Protein AF-A0A181ZAN5-F1 (afdb_monomer)

Nearest PDB structures (foldseek):
  5l84-assembly1_A  TM=3.085E-01  e=1.319E+00  Mycobacterium tuberculosis H37Rv
  5i0k-assembly1_A-2  TM=2.734E-01  e=1.010E+00  Mycobacterium tuberculosis
  3wje-assembly1_A  TM=2.912E-01  e=2.370E+00  Arabidopsis thaliana
  3wjg-assembly1_A-2  TM=3.005E-01  e=4.739E+00  Arabidopsis thaliana
  4ooc-assembly1_A  TM=2.877E-01  e=5.273E+00  Mycobacterium tuberculosis H37Rv

Foldseek 3Di:
DDDDDDQDFDFDDDDDDDGDGWRKDFWDLVVQVVLLVLQQDDDPWAFPDKDWQTFPGTATPDPPDGTFHTKIKIKTWAALADFQVNVVVRCVSGPFNKAKDDGSDDDPPDLDWDKIKIWGDDPWKIWIWIWTRDRPPDGTIMIMIMIGTDPDDD

pLDDT: mean 71.64, std 18.46, range [31.2, 92.94]

Mean predicted aligned error: 12.35 Å

Structure (mmCIF, N/CA/C/O backbone):
data_AF-A0A181ZAN5-F1
#
_entry.id   AF-A0A181ZAN5-F1
#
loop_
_atom_site.group_PDB
_atom_site.id
_atom_site.type_symbol
_atom_site.label_atom_id
_atom_site.label_alt_id
_atom_site.label_comp_id
_atom_site.label_asym_id
_atom_site.label_entity_id
_atom_site.label_seq_id
_atom_site.pdbx_PDB_ins_code
_atom_site.Cartn_x
_atom_site.Cartn_y
_atom_site.Cartn_z
_atom_site.occupancy
_atom_site.B_iso_or_equiv
_atom_site.auth_seq_id
_atom_site.auth_comp_id
_atom_site.auth_asym_id
_atom_site.auth_atom_id
_atom_site.pdbx_PDB_model_num
ATOM 1 N N . MET A 1 1 ? -4.841 1.034 -30.257 1.00 33.94 1 MET A N 1
ATOM 2 C CA . MET A 1 1 ? -3.451 1.294 -30.691 1.00 33.94 1 MET A CA 1
ATOM 3 C C . MET A 1 1 ? -2.552 0.317 -29.955 1.00 33.94 1 MET A C 1
ATOM 5 O O . MET A 1 1 ? -2.507 0.348 -28.735 1.00 33.94 1 MET A O 1
ATOM 9 N N . GLN A 1 2 ? -1.959 -0.634 -30.678 1.00 36.75 2 GLN A N 1
ATOM 10 C CA . GLN A 1 2 ? -1.103 -1.673 -30.105 1.00 36.75 2 GLN A CA 1
ATOM 11 C C . GLN A 1 2 ? 0.281 -1.077 -29.847 1.00 36.75 2 GLN A C 1
ATOM 13 O O . GLN A 1 2 ? 1.046 -0.853 -30.783 1.00 36.75 2 GLN A O 1
ATOM 18 N N . ALA A 1 3 ? 0.590 -0.780 -28.591 1.00 31.20 3 ALA A N 1
ATOM 19 C CA . ALA A 1 3 ? 1.937 -0.392 -28.216 1.00 31.20 3 ALA A CA 1
ATOM 20 C C . ALA A 1 3 ? 2.830 -1.643 -28.244 1.00 31.20 3 ALA A C 1
ATOM 22 O O . ALA A 1 3 ? 2.631 -2.594 -27.490 1.00 31.20 3 ALA A O 1
ATOM 23 N N . ARG A 1 4 ? 3.764 -1.668 -29.199 1.00 37.81 4 ARG A N 1
ATOM 24 C CA . ARG A 1 4 ? 4.848 -2.652 -29.293 1.00 37.81 4 ARG A CA 1
ATOM 25 C C . ARG A 1 4 ? 5.950 -2.170 -28.350 1.00 37.81 4 ARG A C 1
ATOM 27 O O . ARG A 1 4 ? 6.492 -1.090 -28.559 1.00 37.81 4 ARG A O 1
ATOM 34 N N . TRP A 1 5 ? 6.240 -2.933 -27.302 1.00 46.31 5 TRP A N 1
ATOM 35 C CA . TRP A 1 5 ? 7.195 -2.560 -26.254 1.00 46.31 5 TRP A CA 1
ATOM 36 C C . TRP A 1 5 ? 8.538 -3.260 -26.486 1.00 46.31 5 TRP A C 1
ATOM 38 O O . TRP A 1 5 ? 8.561 -4.461 -26.752 1.00 46.31 5 TRP A O 1
ATOM 48 N N . VAL A 1 6 ? 9.647 -2.526 -26.381 1.00 35.62 6 VAL A N 1
ATOM 49 C CA . VAL A 1 6 ? 11.015 -3.055 -26.503 1.00 35.62 6 VAL A CA 1
ATOM 50 C C . VAL A 1 6 ? 11.699 -2.907 -25.146 1.00 35.62 6 VAL A C 1
ATOM 52 O O . VAL A 1 6 ? 11.902 -1.791 -24.677 1.00 35.62 6 VAL A O 1
ATOM 55 N N . VAL A 1 7 ? 12.046 -4.026 -24.507 1.00 40.16 7 VAL A N 1
ATOM 56 C CA . VAL A 1 7 ? 12.932 -4.041 -23.335 1.00 40.16 7 VAL A CA 1
ATOM 57 C C . VAL A 1 7 ? 14.363 -3.994 -23.862 1.00 40.16 7 VAL A C 1
ATOM 59 O O . VAL A 1 7 ? 14.838 -4.973 -24.434 1.00 40.16 7 VAL A O 1
ATOM 62 N N . VAL A 1 8 ? 15.047 -2.859 -23.717 1.00 39.34 8 VAL A N 1
ATOM 63 C CA . VAL A 1 8 ? 16.472 -2.751 -24.058 1.00 39.34 8 VAL A CA 1
ATOM 64 C C . VAL A 1 8 ? 17.284 -2.979 -22.786 1.00 39.34 8 VAL A C 1
ATOM 66 O O . VAL A 1 8 ? 17.383 -2.099 -21.937 1.00 39.34 8 VAL A O 1
ATOM 69 N N . VAL A 1 9 ? 17.854 -4.176 -22.647 1.00 42.59 9 VAL A N 1
ATOM 70 C CA . VAL A 1 9 ? 18.843 -4.487 -21.605 1.00 42.59 9 VAL A CA 1
ATOM 71 C C . VAL A 1 9 ? 20.212 -4.049 -22.124 1.00 42.59 9 VAL A C 1
ATOM 73 O O . VAL A 1 9 ? 20.788 -4.712 -22.984 1.00 42.59 9 VAL A O 1
ATOM 76 N N . ALA A 1 10 ? 20.731 -2.920 -21.640 1.00 42.94 10 ALA A N 1
ATOM 77 C CA . ALA A 1 10 ? 22.084 -2.473 -21.963 1.00 42.94 10 ALA A CA 1
ATOM 78 C C . ALA A 1 10 ? 23.066 -2.980 -20.893 1.00 42.94 10 ALA A C 1
ATOM 80 O O . ALA A 1 10 ? 23.093 -2.482 -19.770 1.00 42.94 10 ALA A O 1
ATOM 81 N N . VAL A 1 11 ? 23.871 -3.988 -21.240 1.00 43.91 11 VAL A N 1
ATOM 82 C CA . VAL A 1 11 ? 24.980 -4.470 -20.402 1.00 43.91 11 VAL A CA 1
ATOM 83 C C . VAL A 1 11 ? 26.185 -3.560 -20.639 1.00 43.91 11 VAL A C 1
ATOM 85 O O . VAL A 1 11 ? 26.805 -3.627 -21.698 1.00 43.91 11 VAL A O 1
ATOM 88 N N . VAL A 1 12 ? 26.535 -2.712 -19.669 1.00 44.53 12 VAL A N 1
ATOM 89 C CA . VAL A 1 12 ? 27.805 -1.970 -19.703 1.00 44.53 12 VAL A CA 1
ATOM 90 C C . VAL A 1 12 ? 28.880 -2.851 -19.073 1.00 44.53 12 VAL A C 1
ATOM 92 O O . VAL A 1 12 ? 29.052 -2.895 -17.858 1.00 44.53 12 VAL A O 1
ATOM 95 N N . ALA A 1 13 ? 29.580 -3.604 -19.917 1.00 49.09 13 ALA A N 1
ATOM 96 C CA . ALA A 1 13 ? 30.825 -4.268 -19.557 1.00 49.09 13 ALA A CA 1
ATOM 97 C C . ALA A 1 13 ? 31.990 -3.344 -19.926 1.00 49.09 13 ALA A C 1
ATOM 99 O O . ALA A 1 13 ? 32.092 -3.010 -21.103 1.00 49.09 13 ALA A O 1
ATOM 100 N N . ALA A 1 14 ? 32.820 -2.965 -18.938 1.00 47.47 14 ALA A N 1
ATOM 101 C CA . ALA A 1 14 ? 34.150 -2.312 -19.010 1.00 47.47 14 ALA A CA 1
ATOM 102 C C . ALA A 1 14 ? 34.195 -1.198 -17.936 1.00 47.47 14 ALA A C 1
ATOM 104 O O . ALA A 1 14 ? 33.374 -0.296 -17.971 1.00 47.47 14 ALA A O 1
ATOM 105 N N . LEU A 1 15 ? 35.055 -1.168 -16.916 1.00 42.88 15 LEU A N 1
ATOM 106 C CA . LEU A 1 15 ? 36.412 -1.672 -16.701 1.00 42.88 15 LEU A CA 1
ATOM 107 C C . LEU A 1 15 ? 36.557 -1.957 -15.189 1.00 42.88 15 LEU A C 1
ATOM 109 O O . LEU A 1 15 ? 36.021 -1.207 -14.383 1.00 42.88 15 LEU A O 1
ATOM 113 N N . VAL A 1 16 ? 37.333 -2.970 -14.792 1.00 48.47 16 VAL A N 1
ATOM 114 C CA . VAL A 1 16 ? 37.686 -3.289 -13.385 1.00 48.47 16 VAL A CA 1
ATOM 115 C C . VAL A 1 16 ? 36.606 -4.044 -12.571 1.00 48.47 16 VAL A C 1
ATOM 117 O O . VAL A 1 16 ? 36.060 -3.560 -11.591 1.00 48.47 16 VAL A O 1
ATOM 120 N N . GLY A 1 17 ? 36.336 -5.300 -12.937 1.00 42.53 17 GLY A N 1
ATOM 121 C CA . GLY A 1 17 ? 35.995 -6.352 -11.958 1.00 42.53 17 GLY A CA 1
ATOM 122 C C . GLY A 1 17 ? 34.592 -6.404 -11.334 1.00 42.53 17 GLY A C 1
ATOM 123 O O . GLY A 1 17 ? 34.337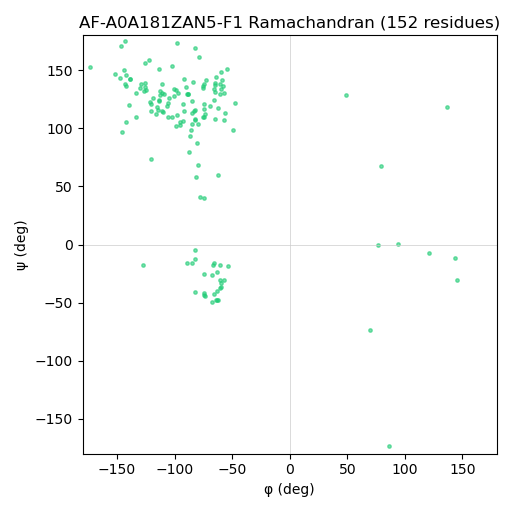 -7.330 -10.570 1.00 42.53 17 GLY A O 1
ATOM 124 N N . GLY A 1 18 ? 33.667 -5.501 -11.658 1.00 44.59 18 GLY A N 1
ATOM 125 C CA . GLY A 1 18 ? 32.294 -5.562 -11.144 1.00 44.59 18 GLY A CA 1
ATOM 126 C C . GLY A 1 18 ? 31.286 -5.131 -12.197 1.00 44.59 18 GLY A C 1
ATOM 127 O O . GLY A 1 18 ? 31.171 -3.947 -12.490 1.00 44.59 18 GLY A O 1
ATOM 128 N N . GLY A 1 19 ? 30.559 -6.080 -12.787 1.00 42.72 19 GLY A N 1
ATOM 129 C CA . GLY A 1 19 ? 29.457 -5.757 -13.693 1.00 42.72 19 GLY A CA 1
ATOM 130 C C . GLY A 1 19 ? 28.344 -5.050 -12.923 1.00 42.72 19 GLY A C 1
ATOM 131 O O . GLY A 1 19 ? 27.661 -5.674 -12.114 1.00 42.72 19 GLY A O 1
ATOM 132 N N . THR A 1 20 ? 28.167 -3.749 -13.148 1.00 45.44 20 THR A N 1
ATOM 133 C CA . THR A 1 20 ? 27.017 -3.005 -12.629 1.00 45.44 20 THR A CA 1
ATOM 134 C C . THR A 1 20 ? 25.859 -3.170 -13.606 1.00 45.44 20 THR A C 1
ATOM 136 O O . THR A 1 20 ? 25.919 -2.711 -14.745 1.00 45.44 20 THR A O 1
ATOM 139 N N . TRP A 1 21 ? 24.806 -3.861 -13.174 1.00 43.97 21 TRP A N 1
ATOM 140 C CA . TRP A 1 21 ? 23.581 -3.995 -13.954 1.00 43.97 21 TRP A CA 1
ATOM 141 C C . TRP A 1 21 ? 22.813 -2.678 -13.909 1.00 43.97 21 TRP A C 1
ATOM 143 O O . TRP A 1 21 ? 22.440 -2.205 -12.838 1.00 43.97 21 TRP A O 1
ATOM 153 N N . ILE A 1 22 ? 22.580 -2.084 -15.076 1.00 47.44 22 ILE A N 1
ATOM 154 C CA . ILE A 1 22 ? 21.779 -0.872 -15.207 1.00 47.44 22 ILE A CA 1
ATOM 155 C C . ILE A 1 22 ? 20.375 -1.291 -15.651 1.00 47.44 22 ILE A C 1
ATOM 157 O O . ILE A 1 22 ? 20.147 -1.610 -16.817 1.00 47.44 22 ILE A O 1
ATOM 161 N N . GLY A 1 23 ? 19.433 -1.319 -14.707 1.00 46.69 23 GLY A N 1
ATOM 162 C CA . GLY A 1 23 ? 18.013 -1.476 -15.008 1.00 46.69 23 GLY A CA 1
ATOM 163 C C . GLY A 1 23 ? 17.459 -0.170 -15.569 1.00 46.69 23 GLY A C 1
ATOM 164 O O . GLY A 1 23 ? 17.354 0.814 -14.840 1.00 46.69 23 GLY A O 1
ATOM 165 N N . VAL A 1 24 ? 17.133 -0.155 -16.861 1.00 48.00 24 VAL A N 1
ATOM 166 C CA . VAL A 1 24 ? 16.476 0.976 -17.526 1.00 48.00 24 VAL A CA 1
ATOM 167 C C . VAL A 1 24 ? 14.973 0.705 -17.544 1.00 48.00 24 VAL A C 1
ATOM 169 O O . VAL A 1 24 ? 14.501 -0.130 -18.316 1.00 48.00 24 VAL A O 1
ATOM 172 N N . ALA A 1 25 ? 14.216 1.393 -16.690 1.00 49.72 25 ALA A N 1
ATOM 173 C CA . ALA A 1 25 ? 12.757 1.383 -16.734 1.00 49.72 25 ALA A CA 1
ATOM 174 C C . ALA A 1 25 ? 12.263 2.665 -17.420 1.00 49.72 25 ALA A C 1
ATOM 176 O O . ALA A 1 25 ? 12.667 3.771 -17.060 1.00 49.72 25 ALA A O 1
ATOM 177 N N . VAL A 1 26 ? 11.403 2.530 -18.431 1.00 51.16 26 VAL A N 1
ATOM 178 C CA . VAL A 1 26 ? 10.737 3.685 -19.054 1.00 51.16 26 VAL A CA 1
ATOM 179 C C . VAL A 1 26 ? 9.632 4.160 -18.113 1.00 51.16 26 VAL A C 1
ATOM 181 O O . VAL A 1 26 ? 8.909 3.339 -17.551 1.00 51.16 26 VAL A O 1
ATOM 184 N N . SER A 1 27 ? 9.518 5.476 -17.930 1.00 54.50 27 SER A N 1
ATOM 185 C CA . SER A 1 27 ? 8.479 6.090 -17.097 1.00 54.50 27 SER A CA 1
ATOM 186 C C . SER A 1 27 ? 7.074 5.670 -17.568 1.00 54.50 27 SER A C 1
ATOM 188 O O . SER A 1 27 ? 6.651 6.012 -18.669 1.00 54.50 27 SER A O 1
ATOM 190 N N . ASP A 1 28 ? 6.362 4.90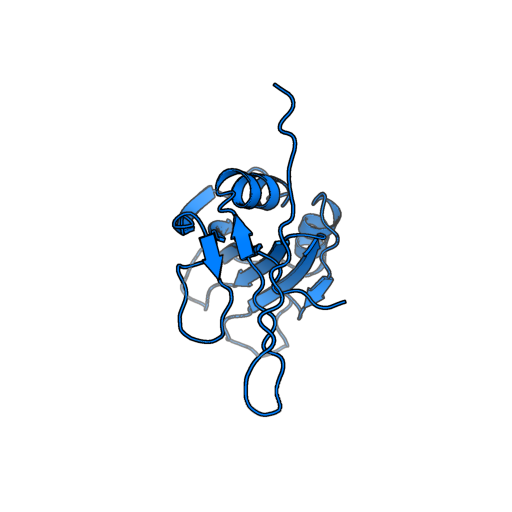2 -16.735 1.00 65.44 28 ASP A N 1
ATOM 191 C CA . ASP A 1 28 ? 4.940 4.566 -16.897 1.00 65.44 28 ASP A CA 1
ATOM 192 C C . ASP A 1 28 ? 4.163 5.073 -15.673 1.00 65.44 28 ASP A C 1
ATOM 194 O O . ASP A 1 28 ? 3.751 4.306 -14.798 1.00 65.44 28 ASP A O 1
ATOM 198 N N . ASP A 1 29 ? 3.975 6.394 -15.608 1.00 69.88 29 ASP A N 1
ATOM 199 C CA . ASP A 1 29 ? 3.192 7.058 -14.555 1.00 69.88 29 ASP A CA 1
ATOM 200 C C . ASP A 1 29 ? 1.747 6.507 -14.487 1.00 69.88 29 ASP A C 1
ATOM 202 O O . ASP A 1 29 ? 1.127 6.441 -13.424 1.00 69.88 29 ASP A O 1
ATOM 206 N N . GLY A 1 30 ? 1.197 6.067 -15.627 1.00 74.31 30 GLY A N 1
ATOM 207 C CA . GLY A 1 30 ? -0.115 5.420 -15.697 1.00 74.31 30 GLY A CA 1
ATOM 208 C C . GLY A 1 30 ? -0.111 3.980 -15.176 1.00 74.31 30 GLY A C 1
ATOM 209 O O . GLY A 1 30 ? -1.145 3.475 -14.744 1.00 74.31 30 GLY A O 1
ATOM 210 N N . GLY A 1 31 ? 1.030 3.294 -15.210 1.00 80.12 31 GLY A N 1
ATOM 211 C CA . GLY A 1 31 ? 1.228 1.956 -14.658 1.00 80.12 31 GLY A CA 1
ATOM 212 C C . GLY A 1 31 ? 1.141 1.949 -13.137 1.00 80.12 31 GLY A C 1
ATOM 213 O O . GLY A 1 31 ? 0.355 1.182 -12.585 1.00 80.12 31 GLY A O 1
ATOM 214 N N . VAL A 1 32 ? 1.864 2.853 -12.466 1.00 82.12 32 VAL A N 1
ATOM 215 C CA . VAL A 1 32 ? 1.860 2.928 -10.993 1.00 82.12 32 VAL A CA 1
ATOM 216 C C . VAL A 1 32 ? 0.478 3.266 -10.432 1.00 82.12 32 VAL A C 1
ATOM 218 O O . VAL A 1 32 ? 0.041 2.627 -9.478 1.00 82.12 32 VAL A O 1
ATOM 221 N N . ARG A 1 33 ? -0.266 4.176 -11.080 1.00 85.19 33 ARG A N 1
ATOM 222 C CA . ARG A 1 33 ? -1.663 4.476 -10.717 1.00 85.19 33 ARG A CA 1
ATOM 223 C C . ARG A 1 33 ? -2.584 3.279 -10.916 1.00 85.19 33 ARG A C 1
ATOM 225 O O . ARG A 1 33 ? -3.296 2.915 -9.991 1.00 85.19 33 ARG A O 1
ATOM 232 N N . ARG A 1 34 ? -2.503 2.610 -12.072 1.00 85.00 34 ARG A N 1
ATOM 233 C CA . ARG A 1 34 ? -3.313 1.413 -12.351 1.00 85.00 34 ARG A CA 1
ATOM 234 C C . ARG A 1 34 ? -3.065 0.283 -11.361 1.00 85.00 34 ARG A C 1
ATOM 236 O O . ARG A 1 34 ? -3.987 -0.474 -11.101 1.00 85.00 34 ARG A O 1
ATOM 243 N N . ILE A 1 35 ? -1.844 0.130 -10.853 1.00 87.12 35 ILE A N 1
ATOM 244 C CA . ILE A 1 35 ? -1.543 -0.857 -9.810 1.00 87.12 35 ILE A CA 1
ATOM 245 C C . ILE A 1 35 ? -2.074 -0.393 -8.452 1.00 87.12 35 ILE A C 1
ATOM 247 O O . ILE A 1 35 ? -2.668 -1.198 -7.742 1.00 87.12 35 ILE A O 1
ATOM 251 N N . ALA A 1 36 ? -1.929 0.890 -8.109 1.00 86.44 36 ALA A N 1
ATOM 252 C CA . ALA A 1 36 ? -2.509 1.438 -6.884 1.00 86.44 36 ALA A CA 1
ATOM 253 C C . ALA A 1 36 ? -4.043 1.295 -6.857 1.00 86.44 36 ALA A C 1
ATOM 255 O O . ALA A 1 36 ? -4.603 0.981 -5.811 1.00 86.44 36 ALA A O 1
ATOM 256 N N . ASP A 1 37 ? -4.708 1.437 -8.009 1.00 88.50 37 ASP A N 1
ATOM 257 C CA . ASP A 1 37 ? -6.154 1.229 -8.175 1.00 88.50 37 ASP A CA 1
ATOM 258 C C . ASP A 1 37 ? -6.594 -0.235 -7.959 1.00 88.50 37 ASP A C 1
ATOM 260 O O . ASP A 1 37 ? -7.780 -0.491 -7.768 1.00 88.50 37 ASP A O 1
ATOM 264 N N . ARG A 1 38 ? -5.669 -1.209 -7.976 1.00 89.06 38 ARG A N 1
ATOM 265 C CA . ARG A 1 38 ? -5.983 -2.624 -7.688 1.00 89.06 38 ARG A CA 1
ATOM 266 C C . ARG A 1 38 ? -6.046 -2.941 -6.199 1.00 89.06 38 ARG A C 1
ATOM 268 O O . ARG A 1 38 ? -6.490 -4.033 -5.844 1.00 89.06 38 ARG A O 1
ATOM 275 N N . VAL A 1 39 ? -5.588 -2.033 -5.335 1.00 87.06 39 VAL A N 1
ATOM 276 C CA . VAL A 1 39 ? -5.753 -2.192 -3.889 1.00 87.06 39 VAL A CA 1
ATOM 277 C C . VAL A 1 39 ? -7.208 -1.900 -3.539 1.00 87.06 39 VAL A C 1
ATOM 279 O O . VAL A 1 39 ? -7.695 -0.788 -3.735 1.00 87.06 39 VAL A O 1
ATOM 282 N N . ALA A 1 40 ? -7.909 -2.907 -3.022 1.00 89.06 40 ALA A N 1
ATOM 283 C CA . ALA A 1 40 ? -9.344 -2.860 -2.759 1.00 89.06 40 ALA A CA 1
ATOM 284 C C . ALA A 1 40 ? -9.670 -2.109 -1.456 1.00 89.06 40 ALA A C 1
ATOM 286 O O . ALA A 1 40 ? -10.110 -2.697 -0.463 1.00 89.06 40 ALA A O 1
ATOM 287 N N . VAL A 1 41 ? -9.444 -0.794 -1.458 1.00 87.56 41 VAL A N 1
ATOM 288 C CA . VAL A 1 41 ? -9.776 0.081 -0.328 1.00 87.56 41 VAL A CA 1
ATOM 289 C C . VAL A 1 41 ? -11.303 0.105 -0.121 1.00 87.56 41 VAL A C 1
ATOM 291 O O . VAL A 1 41 ? -12.044 0.271 -1.094 1.00 87.56 41 VAL A O 1
ATOM 294 N N . PRO A 1 42 ? -11.812 -0.083 1.114 1.00 85.94 42 PRO A N 1
ATOM 295 C CA . PRO A 1 42 ? -13.248 -0.092 1.381 1.00 85.94 42 PRO A CA 1
ATOM 296 C C . PRO A 1 42 ? -13.947 1.212 0.978 1.00 85.94 42 PRO A C 1
ATOM 298 O O . PRO A 1 42 ? -13.440 2.309 1.208 1.00 85.94 42 PRO A O 1
ATOM 301 N N . SER A 1 43 ? -15.165 1.095 0.442 1.00 78.94 43 SER A N 1
ATOM 302 C CA . SER A 1 43 ? -16.028 2.248 0.173 1.00 78.94 43 SER A CA 1
ATOM 303 C C . SER A 1 43 ? -16.365 2.959 1.487 1.00 78.94 43 SER A C 1
ATOM 305 O O . SER A 1 43 ? -16.991 2.357 2.360 1.00 78.94 43 SER A O 1
ATOM 307 N N . GLY A 1 44 ? -15.951 4.218 1.623 1.00 81.50 44 GLY A N 1
ATOM 308 C CA . GLY A 1 44 ? -16.114 5.018 2.843 1.00 81.50 44 GLY A CA 1
ATOM 309 C C . GLY A 1 44 ? -14.800 5.529 3.433 1.00 81.50 44 GLY A C 1
ATOM 310 O O . GLY A 1 44 ? -14.842 6.325 4.360 1.00 81.50 44 GLY A O 1
ATOM 311 N N . TRP A 1 45 ? -13.652 5.093 2.909 1.00 88.75 45 TRP A N 1
ATOM 312 C CA . TRP A 1 45 ? -12.354 5.685 3.237 1.00 88.75 45 TRP A CA 1
ATOM 313 C C . TRP A 1 45 ? -12.081 6.823 2.257 1.00 88.75 45 TRP A C 1
ATOM 315 O O . TRP A 1 45 ? -12.219 6.644 1.043 1.00 88.75 45 TRP A O 1
ATOM 325 N N . GLU A 1 46 ? -11.730 7.996 2.772 1.00 88.00 46 GLU A N 1
ATOM 326 C CA . GLU A 1 46 ? -11.473 9.178 1.947 1.00 88.00 46 GLU A CA 1
ATOM 327 C C . GLU A 1 46 ? -9.997 9.240 1.562 1.00 88.00 46 GLU A C 1
ATOM 329 O O . GLU A 1 46 ? -9.127 9.011 2.394 1.00 88.00 46 GLU A O 1
ATOM 334 N N . LEU A 1 47 ? -9.696 9.533 0.296 1.00 90.38 47 LEU A N 1
ATOM 335 C CA . LEU A 1 47 ? -8.324 9.799 -0.134 1.00 90.38 47 LEU A CA 1
ATOM 336 C C . LEU A 1 47 ? -7.926 11.194 0.363 1.00 90.38 47 LEU A C 1
ATOM 338 O O . LEU A 1 47 ? -8.436 12.190 -0.146 1.00 90.38 47 LEU A O 1
ATOM 342 N N . GLU A 1 48 ? -7.028 11.257 1.342 1.00 90.38 48 GLU A N 1
ATOM 343 C CA . GLU A 1 48 ? -6.540 12.519 1.912 1.00 90.38 48 GLU A CA 1
ATOM 344 C C . GLU A 1 48 ? -5.434 13.127 1.056 1.00 90.38 48 GLU A C 1
ATOM 346 O O . GLU A 1 48 ? -5.395 14.338 0.850 1.00 90.38 48 GLU A O 1
ATOM 351 N N . ASP A 1 49 ? -4.536 12.277 0.555 1.00 90.81 49 ASP A N 1
ATOM 352 C CA . ASP A 1 49 ? -3.351 12.709 -0.175 1.00 90.81 49 ASP A CA 1
ATOM 353 C C . ASP A 1 49 ? -2.951 11.704 -1.265 1.00 90.81 49 ASP A C 1
ATOM 355 O O . ASP A 1 49 ? -3.050 10.484 -1.091 1.00 90.81 49 ASP A O 1
ATOM 359 N N . GLU A 1 50 ? -2.476 12.223 -2.398 1.00 90.69 50 GLU A N 1
ATOM 360 C CA . GLU A 1 50 ? -1.853 11.445 -3.471 1.00 90.69 50 GLU A CA 1
ATOM 361 C C . GLU A 1 50 ? -0.562 12.136 -3.910 1.00 90.69 50 GLU A C 1
ATOM 363 O O . GLU A 1 50 ? -0.576 13.155 -4.604 1.00 90.69 50 GLU A O 1
ATOM 368 N N . GLU A 1 51 ? 0.565 11.513 -3.588 1.00 89.81 51 GLU A N 1
ATOM 369 C CA . GLU A 1 51 ? 1.874 11.931 -4.061 1.00 89.81 51 GLU A CA 1
ATOM 370 C C . GLU A 1 51 ? 2.279 11.082 -5.270 1.00 89.81 51 GLU A C 1
ATOM 372 O O . GLU A 1 51 ? 2.555 9.885 -5.157 1.00 89.81 51 GLU A O 1
ATOM 377 N N . LEU A 1 52 ? 2.326 11.705 -6.449 1.00 84.94 52 LEU A N 1
ATOM 378 C CA . LEU A 1 52 ? 2.825 11.084 -7.675 1.00 84.94 52 LEU A CA 1
ATOM 379 C C . LEU A 1 52 ? 4.208 11.641 -8.014 1.00 84.94 52 LEU A C 1
ATOM 381 O O . LEU A 1 52 ? 4.343 12.773 -8.485 1.00 84.94 52 LEU A O 1
ATOM 385 N N . THR A 1 53 ? 5.229 10.806 -7.872 1.00 82.50 53 THR A N 1
ATOM 386 C CA . THR A 1 53 ? 6.547 11.081 -8.439 1.00 82.50 53 THR A CA 1
ATOM 387 C C . THR A 1 53 ? 6.533 10.646 -9.897 1.00 82.50 53 THR A C 1
ATOM 389 O O . THR A 1 53 ? 6.376 9.462 -10.187 1.00 82.50 53 THR A O 1
ATOM 392 N N . ARG A 1 54 ? 6.666 11.598 -10.824 1.00 74.62 54 ARG A N 1
ATOM 393 C CA . ARG A 1 54 ? 6.724 11.304 -12.263 1.00 74.62 54 ARG A CA 1
ATOM 394 C C . ARG A 1 54 ? 8.135 10.926 -12.681 1.00 74.62 54 ARG A C 1
ATOM 396 O O . ARG A 1 54 ? 9.101 11.560 -12.255 1.00 74.62 54 ARG A O 1
ATOM 403 N N . GLY A 1 55 ? 8.247 9.928 -13.550 1.00 65.00 55 GLY A N 1
ATOM 404 C CA . GLY A 1 55 ? 9.540 9.545 -14.110 1.00 65.00 55 GLY A CA 1
ATOM 405 C C . GLY A 1 55 ? 10.017 10.543 -15.170 1.00 65.00 55 GLY A C 1
ATOM 406 O O . GLY A 1 55 ? 9.269 10.926 -16.067 1.00 65.00 55 GLY A O 1
ATOM 407 N N . ALA A 1 56 ? 11.285 10.954 -15.119 1.00 57.47 56 ALA A N 1
ATOM 408 C CA . ALA A 1 56 ? 11.879 11.767 -16.181 1.00 57.47 56 ALA A CA 1
ATOM 409 C C . ALA A 1 56 ? 12.464 10.858 -17.276 1.00 57.47 56 ALA A C 1
ATOM 411 O O . ALA A 1 56 ? 13.663 10.596 -17.310 1.00 57.47 56 ALA A O 1
ATOM 412 N N . GLY A 1 57 ? 11.602 10.348 -18.163 1.00 54.75 57 GLY A N 1
ATOM 413 C CA . GLY A 1 57 ? 11.979 9.628 -19.390 1.00 54.75 57 GLY A CA 1
ATOM 414 C C . GLY A 1 57 ? 12.605 8.243 -19.174 1.00 54.75 57 GLY A C 1
ATOM 415 O O . GLY A 1 57 ? 11.956 7.228 -19.427 1.00 54.75 57 GLY A O 1
ATOM 416 N N . LEU A 1 58 ? 13.860 8.200 -18.720 1.00 56.72 58 LEU A N 1
ATOM 417 C CA . LEU A 1 58 ? 14.611 6.984 -18.409 1.00 56.72 58 LEU A CA 1
ATOM 418 C C . LEU A 1 58 ? 14.917 6.965 -16.915 1.00 56.72 58 LEU A C 1
ATOM 420 O O . LEU A 1 58 ? 15.701 7.770 -16.410 1.00 56.72 58 LEU A O 1
ATOM 424 N N . CYS A 1 59 ? 14.303 6.027 -16.212 1.00 60.66 59 CYS A N 1
ATOM 425 C CA . CYS A 1 59 ? 14.546 5.829 -14.799 1.00 60.66 59 CYS A CA 1
ATOM 426 C C . CYS A 1 59 ? 15.664 4.796 -14.648 1.00 60.66 59 CYS A C 1
ATOM 428 O O . CYS A 1 59 ? 15.529 3.642 -15.061 1.00 60.66 59 CYS A O 1
ATOM 430 N N . LEU A 1 60 ? 16.792 5.250 -14.103 1.00 55.84 60 LEU A N 1
ATOM 431 C CA . LEU A 1 60 ? 17.948 4.421 -13.791 1.00 55.84 60 LEU A CA 1
ATOM 432 C C . LEU A 1 60 ? 17.925 4.170 -12.292 1.00 5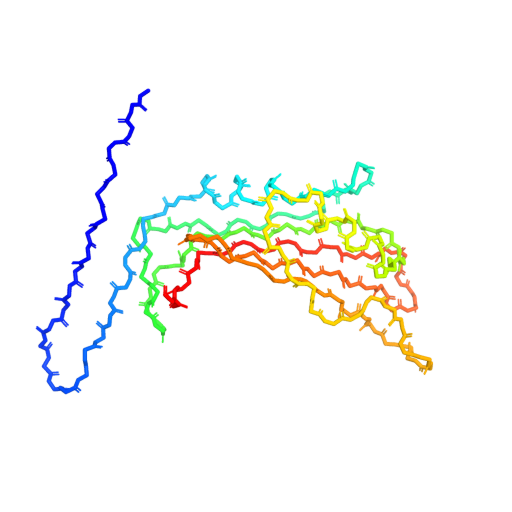5.84 60 LEU A C 1
ATOM 434 O O . LEU A 1 60 ? 18.194 5.079 -11.509 1.00 55.84 60 LEU A O 1
ATOM 438 N N . GLN A 1 61 ? 17.634 2.939 -11.885 1.00 56.38 61 GLN A N 1
ATOM 439 C CA . GLN A 1 61 ? 17.767 2.546 -10.485 1.00 56.38 61 GLN A CA 1
ATOM 440 C C . GLN A 1 61 ? 19.235 2.213 -10.182 1.00 56.38 61 GLN A C 1
ATOM 442 O O . GLN A 1 61 ? 19.586 1.100 -9.808 1.00 56.38 61 GLN A O 1
ATOM 447 N N . LEU A 1 62 ? 20.119 3.188 -10.406 1.00 49.38 62 LEU A N 1
ATOM 448 C CA . LEU A 1 62 ? 21.491 3.158 -9.920 1.00 49.38 62 LEU A CA 1
ATOM 449 C C . LEU A 1 62 ? 21.484 3.767 -8.525 1.00 49.38 62 LEU A C 1
ATOM 451 O O . LEU A 1 62 ? 20.914 4.835 -8.318 1.00 49.38 62 LEU A O 1
ATOM 455 N N . SER A 1 63 ? 22.086 3.061 -7.573 1.00 47.22 63 SER A N 1
ATOM 456 C CA . SER A 1 63 ? 22.106 3.314 -6.128 1.00 47.22 63 SER A CA 1
ATOM 457 C C . SER A 1 63 ? 22.760 4.649 -5.719 1.00 47.22 63 SER A C 1
ATOM 459 O O . SER A 1 63 ? 23.741 4.660 -4.980 1.00 47.22 63 SER A O 1
ATOM 461 N N . GLY A 1 64 ? 22.231 5.778 -6.197 1.00 44.09 64 GLY A N 1
ATOM 462 C CA . GLY A 1 64 ? 22.630 7.129 -5.797 1.00 44.09 64 GLY A CA 1
ATOM 463 C C . GLY A 1 64 ? 22.640 8.193 -6.899 1.00 44.09 64 GLY A C 1
ATOM 464 O O . GLY A 1 64 ? 22.736 9.366 -6.565 1.00 44.09 64 GLY A O 1
ATOM 465 N N . PHE A 1 65 ? 22.529 7.838 -8.184 1.00 43.16 65 PHE A N 1
ATOM 466 C CA . PHE A 1 65 ? 22.544 8.809 -9.291 1.00 43.16 65 PHE A CA 1
ATOM 467 C C . PHE A 1 65 ? 21.621 8.348 -10.424 1.00 43.16 65 PHE A C 1
ATOM 469 O O . PHE A 1 65 ? 21.998 7.540 -11.271 1.00 43.16 65 PHE A O 1
ATOM 476 N N . GLY A 1 66 ? 20.394 8.863 -10.437 1.00 49.84 66 GLY A N 1
ATOM 477 C CA . GLY A 1 66 ? 19.409 8.576 -11.473 1.00 49.84 66 GLY A CA 1
ATOM 478 C C . GLY A 1 66 ? 18.159 9.429 -11.297 1.00 49.84 66 GLY A C 1
ATOM 479 O O . GLY A 1 66 ? 17.844 9.864 -10.190 1.00 49.84 66 GLY A O 1
ATOM 480 N N . HIS A 1 67 ? 17.453 9.693 -12.395 1.00 55.16 67 HIS A N 1
ATOM 481 C CA . HIS A 1 67 ? 16.128 10.303 -12.326 1.00 55.16 67 HIS A CA 1
ATOM 482 C C . HIS A 1 67 ? 15.182 9.398 -11.525 1.00 55.16 67 HIS A C 1
ATOM 484 O O . HIS A 1 67 ? 15.234 8.175 -11.710 1.00 55.16 67 HIS A O 1
ATOM 490 N N . PRO A 1 68 ? 14.327 9.964 -10.648 1.00 61.72 68 PRO A N 1
ATOM 491 C CA . PRO A 1 68 ? 13.453 9.161 -9.809 1.00 61.72 68 PRO A CA 1
ATOM 492 C C . PRO A 1 68 ? 12.559 8.275 -10.680 1.00 61.72 68 PRO A C 1
ATOM 494 O O . PRO A 1 68 ? 12.044 8.694 -11.720 1.00 61.72 68 PRO A O 1
ATOM 497 N N . CYS A 1 69 ? 12.430 7.018 -10.267 1.00 73.25 69 CYS A N 1
ATOM 498 C CA . CYS A 1 69 ? 11.487 6.080 -10.855 1.00 73.25 69 CYS A CA 1
ATOM 499 C C . CYS A 1 69 ? 10.055 6.570 -10.604 1.00 73.25 69 CYS A C 1
ATOM 501 O O . CYS A 1 69 ? 9.809 7.132 -9.535 1.00 73.25 69 CYS A O 1
ATOM 503 N N . PRO A 1 70 ? 9.112 6.375 -11.545 1.00 79.00 70 PRO A N 1
ATOM 504 C CA . PRO A 1 70 ? 7.736 6.774 -11.310 1.00 79.00 70 PRO A CA 1
ATOM 505 C C . PRO A 1 70 ? 7.198 6.010 -10.104 1.00 79.00 70 PRO A C 1
ATOM 507 O O . PRO A 1 70 ? 7.317 4.790 -10.064 1.00 79.00 70 PRO A O 1
ATOM 510 N N . SER A 1 71 ? 6.611 6.694 -9.134 1.00 84.19 71 SER A N 1
ATOM 511 C CA . SER A 1 71 ? 6.003 6.066 -7.960 1.00 84.19 71 SER A CA 1
ATOM 512 C C . SER A 1 71 ? 4.761 6.824 -7.550 1.00 84.19 71 SER A C 1
ATOM 514 O O . SER A 1 71 ? 4.679 8.036 -7.742 1.00 84.19 71 SER A O 1
ATOM 516 N N . VAL A 1 72 ? 3.802 6.118 -6.963 1.00 88.94 72 VAL A N 1
ATOM 517 C CA . VAL A 1 72 ? 2.620 6.748 -6.379 1.00 88.94 72 VAL A CA 1
ATOM 518 C C . VAL A 1 72 ? 2.477 6.317 -4.932 1.00 88.94 72 VAL A C 1
ATOM 520 O O . VAL A 1 72 ? 2.620 5.138 -4.611 1.00 88.94 72 VAL A O 1
ATOM 523 N N . THR A 1 73 ? 2.186 7.279 -4.072 1.00 92.31 73 THR A N 1
ATOM 524 C CA . THR A 1 73 ? 1.791 7.044 -2.691 1.00 92.31 73 THR A CA 1
ATOM 525 C C . THR A 1 73 ? 0.418 7.658 -2.489 1.00 92.31 73 THR A C 1
ATOM 527 O O . THR A 1 73 ? 0.230 8.842 -2.735 1.00 92.31 73 THR A O 1
ATOM 530 N N . ARG A 1 74 ? -0.549 6.851 -2.062 1.00 92.94 74 ARG A N 1
ATOM 531 C CA . ARG A 1 74 ? -1.893 7.296 -1.697 1.00 92.94 74 ARG A CA 1
ATOM 532 C C . ARG A 1 74 ? -2.098 7.113 -0.209 1.00 92.94 74 ARG A C 1
ATOM 534 O O . ARG A 1 74 ? -1.818 6.030 0.305 1.00 92.94 74 ARG A O 1
ATOM 541 N N . THR A 1 75 ? -2.600 8.141 0.453 1.00 91.88 75 THR A N 1
ATOM 542 C CA . THR A 1 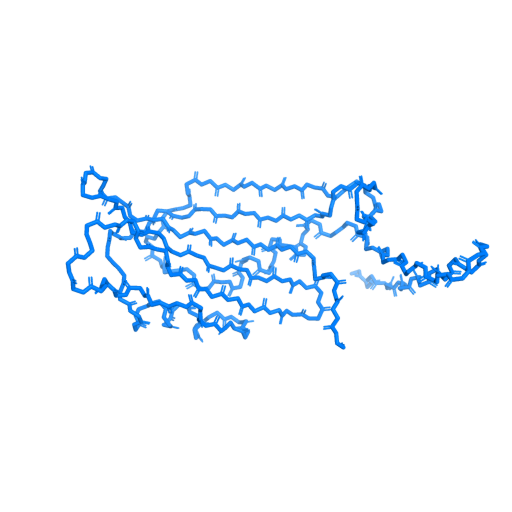75 ? -2.948 8.105 1.872 1.00 91.88 75 THR A CA 1
ATOM 543 C C . THR A 1 75 ? -4.455 8.252 2.002 1.00 91.88 75 THR A C 1
ATOM 545 O O . THR A 1 75 ? -5.038 9.205 1.491 1.00 91.88 75 THR A O 1
ATOM 548 N N . TYR A 1 76 ? -5.081 7.283 2.660 1.00 91.25 76 TYR A N 1
ATOM 549 C CA . TYR A 1 76 ? -6.511 7.252 2.914 1.00 91.25 76 TYR A CA 1
ATOM 550 C C . TYR A 1 76 ? -6.785 7.447 4.401 1.00 91.25 76 TYR A C 1
ATOM 552 O O . TYR A 1 76 ? -6.132 6.811 5.236 1.00 91.25 76 TYR A O 1
ATOM 560 N N . SER A 1 77 ? -7.800 8.251 4.699 1.00 90.50 77 SER A N 1
ATOM 561 C CA . SER A 1 77 ? -8.418 8.344 6.012 1.00 90.50 77 SER A CA 1
ATOM 562 C C . SER A 1 77 ? -9.174 7.048 6.286 1.00 90.50 77 SER A C 1
ATOM 564 O O . SER A 1 77 ? -10.066 6.647 5.531 1.00 90.50 77 SER A O 1
ATOM 566 N N . ALA A 1 78 ? -8.764 6.355 7.337 1.00 87.56 78 ALA A N 1
ATOM 567 C CA . ALA A 1 78 ? -9.249 5.043 7.722 1.00 87.56 78 ALA A CA 1
ATOM 568 C C . ALA A 1 78 ? -9.823 5.103 9.149 1.00 87.56 78 ALA A C 1
ATOM 570 O O . ALA A 1 78 ? -9.469 5.987 9.934 1.00 87.56 78 ALA A O 1
ATOM 571 N N . PRO A 1 79 ? -10.698 4.158 9.537 1.00 85.88 79 PRO A N 1
ATOM 572 C CA . PRO A 1 79 ? -11.179 4.083 10.908 1.00 85.88 79 PRO A CA 1
ATOM 573 C C . PRO A 1 79 ? -10.002 3.995 11.897 1.00 85.88 79 PRO A C 1
ATOM 575 O O . PRO A 1 79 ? -8.953 3.442 11.558 1.00 85.88 79 PRO A O 1
ATOM 578 N N . PRO A 1 80 ? -10.167 4.489 13.136 1.00 78.19 80 PRO A N 1
ATOM 579 C CA . PRO A 1 80 ? -9.099 4.532 14.142 1.00 78.19 80 PRO A CA 1
ATOM 580 C C . PRO A 1 80 ? -8.639 3.152 14.617 1.00 78.19 80 PRO A C 1
ATOM 582 O O . PRO A 1 80 ? -7.575 3.027 15.216 1.00 78.19 80 PRO A O 1
ATOM 585 N N . THR A 1 81 ? -9.449 2.120 14.383 1.00 78.69 81 THR A N 1
ATOM 586 C CA . THR A 1 81 ? -9.103 0.735 14.694 1.00 78.69 81 THR A CA 1
ATOM 587 C C . THR A 1 81 ? -9.369 -0.136 13.480 1.00 78.69 81 THR A C 1
ATOM 589 O O . THR A 1 81 ? -10.409 -0.023 12.827 1.00 78.69 81 THR A O 1
ATOM 592 N N . LEU A 1 82 ? -8.410 -1.005 13.186 1.00 82.94 82 LEU A N 1
ATOM 593 C CA . LEU A 1 82 ? -8.494 -2.013 12.146 1.00 82.94 82 LEU A CA 1
ATOM 594 C C . LEU A 1 82 ? -7.854 -3.280 12.699 1.00 82.94 82 LEU A C 1
ATOM 596 O O . LEU A 1 82 ? -6.690 -3.262 13.091 1.00 82.94 82 LEU A O 1
ATOM 600 N N . ASP A 1 83 ? -8.618 -4.363 12.766 1.00 85.50 83 ASP A N 1
ATOM 601 C CA . ASP A 1 83 ? -8.086 -5.647 13.205 1.00 85.50 83 ASP A CA 1
ATOM 602 C C . ASP A 1 83 ? -7.376 -6.388 12.056 1.00 85.50 83 ASP A C 1
ATOM 604 O O . ASP A 1 83 ? -7.460 -6.025 10.876 1.00 85.50 83 ASP A O 1
ATOM 608 N N . ASP A 1 84 ? -6.657 -7.457 12.404 1.00 86.81 84 ASP A N 1
ATOM 609 C CA . ASP A 1 84 ? -5.933 -8.271 11.426 1.00 86.81 84 ASP A CA 1
ATOM 610 C C . ASP A 1 84 ? -6.856 -8.911 10.374 1.00 86.81 84 ASP A C 1
ATOM 612 O O . ASP A 1 84 ? -6.439 -9.125 9.234 1.00 86.81 84 ASP A O 1
ATOM 616 N N . ALA A 1 85 ? -8.105 -9.220 10.730 1.00 87.81 85 ALA A N 1
ATOM 617 C CA . ALA A 1 85 ? -9.059 -9.852 9.824 1.00 87.81 85 ALA A CA 1
ATOM 618 C C . ALA A 1 85 ? -9.586 -8.862 8.775 1.00 87.81 85 ALA A C 1
ATOM 620 O O . ALA A 1 85 ? -9.647 -9.190 7.590 1.00 87.81 85 ALA A O 1
ATOM 621 N N . ALA A 1 86 ? -9.912 -7.641 9.189 1.00 87.31 86 ALA A N 1
ATOM 622 C CA . ALA A 1 86 ? -10.339 -6.548 8.334 1.00 87.31 86 ALA A CA 1
ATOM 623 C C . ALA A 1 86 ? -9.201 -6.100 7.414 1.00 87.31 86 ALA A C 1
ATOM 625 O O . ALA A 1 86 ? -9.428 -5.921 6.215 1.00 87.31 86 ALA A O 1
ATOM 626 N N . PHE A 1 87 ? -7.972 -5.995 7.937 1.00 89.62 87 PHE A N 1
ATOM 627 C CA . PHE A 1 87 ? -6.801 -5.696 7.114 1.00 89.62 87 PHE A CA 1
ATOM 628 C C . PHE A 1 87 ? -6.558 -6.796 6.077 1.00 89.62 87 PHE A C 1
ATOM 630 O O . PHE A 1 87 ? -6.450 -6.502 4.888 1.00 89.62 87 PHE A O 1
ATOM 637 N N . ARG A 1 88 ? -6.582 -8.073 6.477 1.00 89.31 88 ARG A N 1
ATOM 638 C CA . ARG A 1 88 ? -6.461 -9.199 5.537 1.00 89.31 88 ARG A CA 1
ATOM 639 C C . ARG A 1 88 ? -7.581 -9.219 4.501 1.00 89.31 88 ARG A C 1
ATOM 641 O O . ARG A 1 88 ? -7.309 -9.444 3.332 1.00 89.31 88 ARG A O 1
ATOM 648 N N . GLY A 1 89 ? -8.807 -8.873 4.885 1.00 88.75 89 GLY A N 1
ATOM 649 C CA . GLY A 1 89 ? -9.926 -8.738 3.953 1.00 88.75 89 GLY A CA 1
ATOM 650 C C . GLY A 1 89 ? -9.739 -7.635 2.901 1.00 88.75 89 GLY A C 1
ATOM 651 O O . GLY A 1 89 ? -10.354 -7.700 1.838 1.00 88.75 89 GLY A O 1
ATOM 652 N N . ILE A 1 90 ? -8.912 -6.615 3.157 1.00 88.69 90 ILE A N 1
ATOM 653 C CA . ILE A 1 90 ? -8.496 -5.633 2.137 1.00 88.69 90 ILE A CA 1
ATOM 654 C C . ILE A 1 90 ? -7.485 -6.272 1.181 1.00 88.69 90 ILE A C 1
ATOM 656 O O . ILE A 1 90 ? -7.617 -6.136 -0.036 1.00 88.69 90 ILE A O 1
ATOM 660 N N . LEU A 1 91 ? -6.510 -7.007 1.720 1.00 89.69 91 LEU A N 1
ATOM 661 C CA . LEU A 1 91 ? -5.488 -7.690 0.924 1.00 89.69 91 LEU A CA 1
ATOM 662 C C . LEU A 1 91 ? -6.106 -8.753 0.006 1.00 89.69 91 LEU A C 1
ATOM 664 O O . LEU A 1 91 ? -5.839 -8.738 -1.187 1.00 89.69 91 LEU A O 1
ATOM 668 N N . ASP A 1 92 ? -6.989 -9.602 0.533 1.00 89.12 92 ASP A N 1
ATOM 669 C CA . ASP A 1 92 ? -7.603 -10.719 -0.199 1.00 89.12 92 ASP A CA 1
ATOM 670 C C . ASP A 1 92 ? -8.560 -10.258 -1.311 1.00 89.12 92 ASP A C 1
ATOM 672 O O . ASP A 1 92 ? -8.777 -10.973 -2.288 1.00 89.12 92 ASP A O 1
ATOM 676 N N . ARG A 1 93 ? -9.152 -9.064 -1.172 1.00 89.50 93 ARG A N 1
ATOM 677 C CA . ARG A 1 93 ? -9.994 -8.447 -2.213 1.00 89.50 93 ARG A CA 1
ATOM 678 C C . ARG A 1 93 ? -9.187 -7.680 -3.254 1.00 89.50 93 ARG A C 1
ATOM 680 O O . ARG A 1 93 ? -9.739 -7.327 -4.294 1.00 89.50 93 ARG A O 1
ATOM 687 N N . SER A 1 94 ? -7.927 -7.377 -2.959 1.00 86.69 94 SER A N 1
ATOM 688 C CA . SER A 1 94 ? -7.042 -6.717 -3.909 1.00 86.69 94 SER A CA 1
ATOM 689 C C . SER A 1 94 ? -6.642 -7.717 -4.992 1.00 86.69 94 SER A C 1
ATOM 691 O O . SER A 1 94 ? -6.361 -8.876 -4.701 1.00 86.69 94 SER A O 1
ATOM 693 N N . ASP A 1 95 ? -6.557 -7.272 -6.244 1.00 85.62 95 ASP A N 1
ATOM 694 C CA . ASP A 1 95 ? -6.098 -8.107 -7.373 1.00 85.62 95 ASP A CA 1
ATOM 695 C C . ASP A 1 95 ? -4.558 -8.246 -7.378 1.00 85.62 95 ASP A C 1
ATOM 697 O O . ASP A 1 95 ? -3.881 -8.082 -8.395 1.00 85.62 95 ASP A O 1
ATOM 701 N N . LEU A 1 96 ? -3.976 -8.428 -6.189 1.00 85.62 96 LEU A N 1
ATOM 702 C CA . LEU A 1 96 ? -2.545 -8.400 -5.906 1.00 85.62 96 LEU A CA 1
ATOM 703 C C . LEU A 1 96 ? -2.207 -9.457 -4.853 1.00 85.62 96 LEU A C 1
ATOM 705 O O . LEU A 1 96 ? -2.883 -9.583 -3.835 1.00 85.62 96 LEU A O 1
ATOM 709 N N . VAL A 1 97 ? -1.101 -10.174 -5.053 1.00 88.50 97 VAL A N 1
ATOM 710 C CA . VAL A 1 97 ? -0.592 -11.130 -4.059 1.00 88.50 97 VAL A CA 1
ATOM 711 C C . VAL A 1 97 ? 0.185 -10.366 -2.985 1.00 88.50 97 VAL A C 1
ATOM 713 O O . VAL A 1 97 ? 1.399 -10.190 -3.083 1.00 88.50 97 VAL A O 1
ATOM 716 N N . LEU A 1 98 ? -0.525 -9.889 -1.964 1.00 87.69 98 LEU A N 1
ATOM 717 C CA . LEU A 1 98 ? 0.044 -9.146 -0.838 1.00 87.69 98 LEU A CA 1
ATOM 718 C C . LEU A 1 98 ? 0.238 -10.068 0.370 1.00 87.69 98 LEU A C 1
ATOM 720 O O . LEU A 1 98 ? -0.661 -10.814 0.755 1.00 87.69 98 LEU A O 1
ATOM 724 N N . ARG A 1 99 ? 1.411 -10.010 1.002 1.00 88.44 99 ARG A N 1
ATOM 725 C CA . ARG A 1 99 ? 1.698 -10.730 2.247 1.00 88.44 99 ARG A CA 1
ATOM 726 C C . ARG A 1 99 ? 1.714 -9.751 3.404 1.00 88.44 99 ARG A C 1
ATOM 728 O O . ARG A 1 99 ? 2.507 -8.815 3.401 1.00 88.44 99 ARG A O 1
ATOM 735 N N . GLN A 1 100 ? 0.860 -9.986 4.395 1.00 87.88 100 GLN A N 1
ATOM 736 C CA . GLN A 1 100 ? 0.838 -9.193 5.620 1.00 87.88 100 GLN A CA 1
ATOM 737 C C . GLN A 1 100 ? 2.193 -9.281 6.346 1.00 87.88 100 GLN A C 1
ATOM 739 O O . GLN A 1 100 ? 2.762 -10.359 6.518 1.00 87.88 100 GLN A O 1
ATOM 744 N N . THR A 1 101 ? 2.696 -8.130 6.772 1.00 86.06 101 THR A N 1
ATOM 745 C CA . THR A 1 101 ? 3.911 -7.930 7.557 1.00 86.06 101 THR A CA 1
ATOM 746 C C . THR A 1 101 ? 3.533 -7.233 8.864 1.00 86.06 101 THR A C 1
ATOM 748 O O . THR A 1 101 ? 3.092 -6.082 8.853 1.00 86.06 101 THR A O 1
ATOM 751 N N . GLY A 1 102 ? 3.716 -7.915 9.994 1.00 82.12 102 GLY A N 1
ATOM 752 C CA . GLY A 1 102 ? 3.289 -7.424 11.310 1.00 82.12 102 GLY A CA 1
ATOM 753 C C . GLY A 1 102 ? 1.830 -7.757 11.641 1.00 82.12 102 GLY A C 1
ATOM 754 O O . GLY A 1 102 ? 1.177 -8.504 10.915 1.00 82.12 102 GLY A O 1
ATOM 755 N N . SER A 1 103 ? 1.344 -7.220 12.760 1.00 81.00 103 SER A N 1
ATOM 756 C CA . SER A 1 103 ? -0.031 -7.389 13.248 1.00 81.00 103 SER A CA 1
ATOM 757 C C . SER A 1 103 ? -0.654 -6.019 13.494 1.00 81.00 103 SER A C 1
ATOM 759 O O . SER A 1 103 ? 0.021 -5.109 13.976 1.00 81.00 103 SER A O 1
ATOM 761 N N . CYS A 1 104 ? -1.924 -5.871 13.120 1.00 77.50 104 CYS A N 1
ATOM 762 C CA . CYS A 1 104 ? -2.730 -4.675 13.371 1.00 77.50 104 CYS A CA 1
ATOM 763 C C . CYS A 1 104 ? -3.333 -4.670 14.784 1.00 77.50 104 CYS A C 1
ATOM 765 O O . CYS A 1 104 ? -3.959 -3.694 15.190 1.00 77.50 104 CYS A O 1
ATOM 767 N N . THR A 1 105 ? -3.144 -5.753 15.541 1.00 74.00 105 THR A N 1
ATOM 768 C CA . THR A 1 105 ? -3.635 -5.880 16.909 1.00 74.00 105 THR A CA 1
ATOM 769 C C . THR A 1 105 ? -2.593 -5.316 17.884 1.00 74.00 105 THR A C 1
ATOM 771 O O . THR A 1 105 ? -1.425 -5.710 17.814 1.00 74.00 105 THR A O 1
ATOM 774 N N . PRO A 1 106 ? -2.977 -4.421 18.813 1.00 64.50 106 PRO A N 1
ATOM 775 C CA . PRO A 1 106 ? -2.084 -3.966 19.869 1.00 64.50 106 PRO A CA 1
ATOM 776 C C . PRO A 1 106 ? -1.578 -5.149 20.691 1.00 64.50 106 PRO A C 1
ATOM 778 O O . PRO A 1 106 ? -2.372 -5.958 21.167 1.00 64.50 106 PRO A O 1
ATOM 781 N N . ALA A 1 107 ? -0.265 -5.235 20.905 1.00 62.72 107 ALA A N 1
ATOM 782 C CA . ALA A 1 107 ? 0.245 -6.066 21.988 1.00 62.72 107 ALA A CA 1
ATOM 783 C C . ALA A 1 107 ? -0.222 -5.453 23.319 1.00 62.72 107 ALA A C 1
ATOM 785 O O . ALA A 1 107 ? -0.126 -4.234 23.498 1.00 62.72 107 ALA A O 1
ATOM 786 N N . ASP A 1 108 ? -0.742 -6.279 24.231 1.00 55.81 108 ASP A N 1
ATOM 787 C CA . ASP A 1 108 ? -1.254 -5.828 25.528 1.00 55.81 108 ASP A CA 1
ATOM 788 C C . ASP A 1 108 ? -0.260 -4.876 26.221 1.00 55.81 108 ASP A C 1
ATOM 790 O O . ASP A 1 108 ? 0.895 -5.224 26.470 1.00 55.81 108 ASP A O 1
ATOM 794 N N . GLY A 1 109 ? -0.711 -3.653 26.520 1.00 52.09 109 GLY A N 1
ATOM 795 C CA . GLY A 1 109 ? 0.086 -2.623 27.200 1.00 52.09 109 GLY A CA 1
ATOM 796 C C . GLY A 1 109 ? 0.817 -1.621 26.296 1.00 52.09 109 GLY A C 1
ATOM 797 O O . GLY A 1 109 ? 1.472 -0.716 26.816 1.00 52.09 109 GLY A O 1
ATOM 798 N N . ALA A 1 110 ? 0.697 -1.714 24.970 1.00 51.59 110 ALA A N 1
ATOM 799 C CA . ALA A 1 110 ? 1.297 -0.745 24.058 1.00 51.59 110 ALA A CA 1
ATOM 800 C C . ALA A 1 110 ? 0.376 0.467 23.833 1.00 51.59 110 ALA A C 1
ATOM 802 O O . ALA A 1 110 ? -0.511 0.450 22.986 1.00 51.59 110 ALA A O 1
ATOM 803 N N . GLY A 1 111 ? 0.630 1.566 24.545 1.00 51.94 111 GLY A N 1
ATOM 804 C CA . GLY A 1 111 ? 0.143 2.898 24.163 1.00 51.94 111 GLY A CA 1
ATOM 805 C C . GLY A 1 111 ? 0.928 3.473 22.982 1.00 51.94 111 GLY A C 1
ATOM 806 O O . GLY A 1 111 ? 1.315 4.628 23.027 1.00 51.94 111 GLY A O 1
ATOM 807 N N . LEU A 1 112 ? 1.279 2.664 21.984 1.00 57.34 112 LEU A N 1
ATOM 808 C CA . LEU A 1 112 ? 2.170 3.051 20.891 1.00 57.34 112 LEU A CA 1
ATOM 809 C C . LEU A 1 112 ? 1.404 3.085 19.571 1.00 57.34 112 LEU A C 1
ATOM 811 O O . LEU A 1 112 ? 0.445 2.344 19.378 1.00 57.34 112 LEU A O 1
ATOM 815 N N . GLU A 1 113 ? 1.864 3.943 18.664 1.00 65.50 113 GLU A N 1
ATOM 816 C CA . GLU A 1 113 ? 1.447 3.952 17.265 1.00 65.50 113 GLU A CA 1
ATOM 817 C C . GLU A 1 113 ? 1.732 2.571 16.647 1.00 65.50 113 GLU A C 1
ATOM 819 O O . GLU A 1 113 ? 2.889 2.196 16.441 1.00 65.50 113 GLU A O 1
ATOM 824 N N . LEU A 1 114 ? 0.685 1.779 16.399 1.00 68.38 114 LEU A N 1
ATOM 825 C C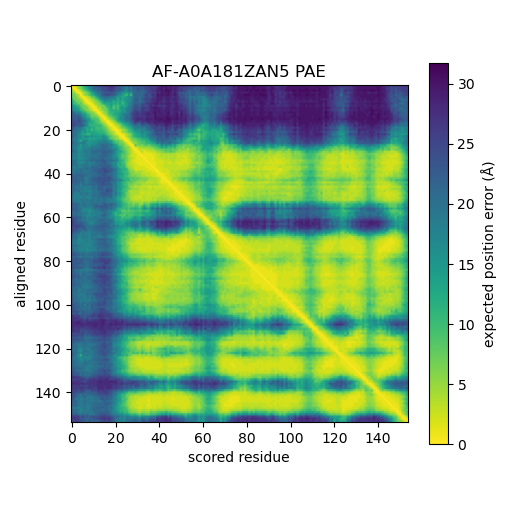A . LEU A 1 114 ? 0.814 0.501 15.711 1.00 68.38 114 LEU A CA 1
ATOM 826 C C . LEU A 1 114 ? 0.787 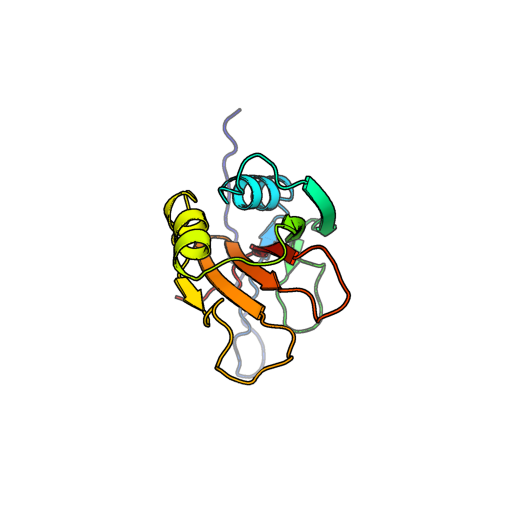0.731 14.213 1.00 68.38 114 LEU A C 1
ATOM 828 O O . LEU A 1 114 ? -0.169 1.270 13.660 1.00 68.38 114 LEU A O 1
ATOM 832 N N . THR A 1 115 ? 1.848 0.268 13.561 1.00 78.31 115 THR A N 1
ATOM 833 C CA . THR A 1 115 ? 1.892 0.166 12.110 1.00 78.31 115 THR A CA 1
ATOM 834 C C . THR A 1 115 ? 1.865 -1.305 11.736 1.00 78.31 115 THR A C 1
ATOM 836 O O . THR A 1 115 ? 2.813 -2.039 12.019 1.00 78.31 115 THR A O 1
ATOM 839 N N . CYS A 1 116 ? 0.790 -1.740 11.089 1.00 87.31 116 CYS A N 1
ATOM 840 C CA . CYS A 1 116 ? 0.773 -3.013 10.385 1.00 87.31 116 CYS A CA 1
ATOM 841 C C . CYS A 1 116 ? 0.917 -2.762 8.890 1.00 87.31 116 CYS A C 1
ATOM 843 O O . CYS A 1 116 ? 0.587 -1.690 8.388 1.00 87.31 116 CYS A O 1
ATOM 845 N N . GLY A 1 117 ? 1.447 -3.732 8.158 1.00 90.75 117 GLY A N 1
ATOM 846 C CA . GLY A 1 117 ? 1.627 -3.571 6.727 1.00 90.75 117 GLY A CA 1
ATOM 847 C C . GLY A 1 117 ? 1.380 -4.843 5.958 1.00 90.75 117 GLY A C 1
ATOM 848 O O . GLY A 1 117 ? 1.141 -5.907 6.517 1.00 90.75 117 GLY A O 1
ATOM 849 N N . ALA A 1 118 ? 1.440 -4.719 4.649 1.00 91.06 118 ALA A N 1
ATOM 850 C CA . ALA A 1 118 ? 1.555 -5.811 3.724 1.00 91.06 118 ALA A CA 1
ATOM 851 C C . ALA A 1 118 ? 2.468 -5.386 2.588 1.00 91.06 118 ALA A C 1
ATOM 853 O O . ALA A 1 118 ? 2.472 -4.229 2.167 1.00 91.06 118 ALA A O 1
ATOM 854 N N . GLU A 1 119 ? 3.221 -6.338 2.072 1.00 90.69 119 GLU A N 1
ATOM 855 C CA . GLU A 1 119 ? 4.051 -6.130 0.903 1.00 90.69 119 GLU A CA 1
ATOM 856 C C . GLU A 1 119 ? 3.774 -7.233 -0.106 1.00 90.69 119 GLU A C 1
ATOM 858 O O . GLU A 1 119 ? 3.625 -8.408 0.237 1.00 90.69 119 GLU A O 1
ATOM 863 N N . GLY A 1 120 ? 3.698 -6.848 -1.366 1.00 86.75 120 GLY A N 1
ATOM 864 C CA . GLY A 1 120 ? 3.677 -7.775 -2.477 1.00 86.75 120 GLY A CA 1
ATOM 865 C C . GLY A 1 120 ? 4.372 -7.166 -3.673 1.00 86.75 120 GLY A C 1
ATOM 866 O O . GLY A 1 120 ? 4.720 -5.984 -3.700 1.00 86.75 120 GLY A O 1
ATOM 867 N N . SER A 1 121 ? 4.586 -7.993 -4.676 1.00 80.31 121 SER A N 1
ATOM 868 C CA . SER A 1 121 ? 5.172 -7.559 -5.927 1.00 80.31 121 SER A CA 1
ATOM 869 C C . SER A 1 121 ? 4.454 -8.216 -7.091 1.00 80.31 121 SER A C 1
ATOM 871 O O . SER A 1 121 ? 4.059 -9.379 -7.034 1.00 80.31 121 SER A O 1
ATOM 873 N N . ASP A 1 122 ? 4.293 -7.435 -8.147 1.00 74.44 122 ASP A N 1
ATOM 874 C CA . ASP A 1 122 ? 4.036 -7.920 -9.494 1.00 74.44 122 ASP A CA 1
ATOM 875 C C . ASP A 1 122 ? 5.369 -7.951 -10.268 1.00 74.44 122 ASP A C 1
ATOM 877 O O . ASP A 1 122 ? 6.387 -7.439 -9.794 1.00 74.44 122 ASP A O 1
ATOM 881 N N . GLU A 1 123 ? 5.389 -8.496 -11.486 1.00 69.25 123 GLU A N 1
ATOM 882 C CA . GLU A 1 123 ? 6.599 -8.607 -12.324 1.00 69.25 123 GLU A CA 1
ATOM 883 C C . GLU A 1 123 ? 7.343 -7.273 -12.553 1.00 69.25 123 GLU A C 1
ATOM 885 O O . GLU A 1 123 ? 8.507 -7.261 -12.982 1.00 69.25 123 GLU A O 1
ATOM 890 N N . ARG A 1 124 ? 6.655 -6.146 -12.322 1.00 73.44 124 ARG A N 1
ATOM 891 C CA . ARG A 1 124 ? 7.110 -4.785 -12.638 1.00 73.44 124 ARG A CA 1
ATOM 892 C C . ARG A 1 124 ? 7.043 -3.801 -11.474 1.00 73.44 124 ARG A C 1
ATOM 894 O O . ARG A 1 124 ? 7.696 -2.764 -11.553 1.00 73.44 124 ARG A O 1
ATOM 901 N N . PHE A 1 125 ? 6.287 -4.092 -10.418 1.00 82.56 125 PHE A N 1
ATOM 902 C CA . PHE A 1 125 ? 6.017 -3.139 -9.341 1.00 82.56 125 PHE A CA 1
ATOM 903 C C . PHE A 1 125 ? 6.067 -3.816 -7.979 1.00 82.56 125 PHE A C 1
ATOM 905 O O . PHE A 1 125 ? 5.593 -4.937 -7.822 1.00 82.56 125 PHE A O 1
ATOM 912 N N . THR A 1 126 ? 6.600 -3.115 -6.991 1.00 86.88 126 THR A N 1
ATOM 913 C CA . THR A 1 126 ? 6.450 -3.453 -5.581 1.00 86.88 126 THR A CA 1
ATOM 914 C C . THR A 1 126 ? 5.317 -2.612 -5.014 1.00 86.88 126 THR A C 1
ATOM 916 O O . THR A 1 126 ? 5.284 -1.394 -5.192 1.00 86.88 126 THR A O 1
ATOM 919 N N . VAL A 1 127 ? 4.387 -3.266 -4.328 1.00 88.75 127 VAL A N 1
ATOM 920 C CA . VAL A 1 127 ? 3.256 -2.635 -3.655 1.00 88.75 127 VAL A CA 1
ATOM 921 C C . VAL A 1 127 ? 3.430 -2.831 -2.162 1.00 88.75 127 VAL A C 1
ATOM 923 O O . VAL A 1 127 ? 3.542 -3.958 -1.681 1.00 88.75 127 VAL A O 1
ATOM 926 N N . ARG A 1 128 ? 3.429 -1.728 -1.421 1.00 92.25 128 ARG A N 1
ATOM 927 C CA . ARG A 1 128 ? 3.437 -1.727 0.036 1.00 92.25 128 ARG A CA 1
ATOM 928 C C . ARG A 1 128 ? 2.185 -1.037 0.541 1.00 92.25 128 ARG A C 1
ATOM 930 O O . ARG A 1 128 ? 1.908 0.102 0.182 1.00 92.25 128 ARG A O 1
ATOM 937 N N . VAL A 1 129 ? 1.450 -1.726 1.393 1.00 91.81 129 VAL A N 1
ATOM 938 C CA . VAL A 1 129 ? 0.296 -1.196 2.108 1.00 91.81 129 VAL A CA 1
ATOM 939 C C . VAL A 1 129 ? 0.694 -1.094 3.573 1.00 91.81 129 VAL A C 1
ATOM 941 O O . VAL A 1 129 ? 1.219 -2.053 4.122 1.00 91.81 129 VAL A O 1
ATOM 944 N N . SER A 1 130 ? 0.482 0.042 4.218 1.00 91.44 130 SER A N 1
ATOM 945 C CA . SER A 1 130 ? 0.715 0.208 5.654 1.00 91.44 130 SER A CA 1
ATOM 946 C C . SER A 1 130 ? -0.468 0.912 6.285 1.00 91.44 130 SER A C 1
ATOM 948 O O . SER A 1 130 ? -0.898 1.944 5.781 1.00 91.44 130 SER A O 1
ATOM 950 N N . TYR A 1 131 ? -0.983 0.365 7.373 1.00 89.62 131 TYR A N 1
ATOM 951 C CA . TYR A 1 131 ? -2.006 0.986 8.192 1.00 89.62 131 TYR A CA 1
ATOM 952 C C . TYR A 1 131 ? -1.391 1.417 9.519 1.00 89.62 131 TYR A C 1
ATOM 954 O O . TYR A 1 131 ? -0.739 0.613 10.187 1.00 89.62 131 TYR A O 1
ATOM 962 N N . THR A 1 132 ? -1.618 2.672 9.886 1.00 86.75 132 THR A N 1
ATOM 963 C CA . THR A 1 132 ? -1.143 3.273 11.126 1.00 86.75 132 THR A CA 1
ATOM 964 C C . THR A 1 132 ? -2.343 3.643 11.988 1.00 86.75 132 THR A C 1
ATOM 966 O O . THR A 1 132 ? -3.171 4.470 11.593 1.00 86.75 132 THR A O 1
ATOM 969 N N . THR A 1 133 ? -2.433 3.040 13.174 1.00 79.94 133 THR A N 1
ATOM 970 C CA . THR A 1 133 ? -3.413 3.434 14.193 1.00 79.94 133 THR A CA 1
ATOM 971 C C . 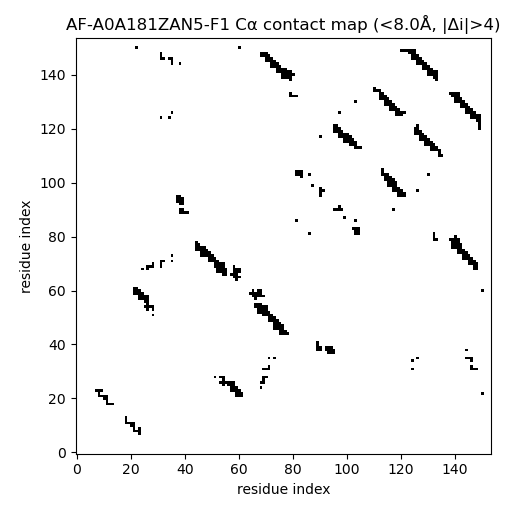THR A 1 133 ? -2.983 4.748 14.843 1.00 79.94 133 THR A C 1
ATOM 973 O O . THR A 1 133 ? -1.807 4.878 15.199 1.00 79.94 133 THR A O 1
ATOM 976 N N . PRO A 1 134 ? -3.902 5.690 15.085 1.00 71.94 134 PRO A N 1
ATOM 977 C CA . PRO A 1 134 ? -3.567 6.928 15.763 1.00 71.94 134 PRO A CA 1
ATOM 978 C C . PRO A 1 134 ? -3.136 6.664 17.211 1.00 71.94 134 PRO A C 1
ATOM 980 O O . PRO A 1 134 ? -3.766 5.885 17.928 1.00 71.94 134 PRO A O 1
ATOM 983 N N . TYR A 1 135 ? -2.099 7.367 17.678 1.00 65.06 135 TYR A N 1
ATOM 984 C CA . TYR A 1 135 ? -1.834 7.480 19.115 1.00 65.06 135 TYR A CA 1
ATOM 985 C C . TYR A 1 135 ? -3.044 8.130 19.803 1.00 65.06 135 TYR A C 1
ATOM 987 O O . TYR A 1 135 ? -3.715 8.977 19.205 1.00 65.06 135 TYR A O 1
ATOM 995 N N . SER A 1 136 ? -3.312 7.755 21.060 1.00 54.00 136 SER A N 1
ATOM 996 C CA . SER A 1 136 ? -4.435 8.257 21.861 1.00 54.00 136 SER A CA 1
ATOM 997 C C . SER A 1 136 ? -4.498 9.791 21.822 1.00 54.00 136 SER A C 1
ATOM 999 O O . SER A 1 136 ? -3.739 10.468 22.515 1.00 54.00 136 SER A O 1
ATOM 1001 N N . GLY A 1 137 ? -5.364 10.338 20.965 1.00 50.75 137 GLY A N 1
ATOM 1002 C CA . GLY A 1 137 ? -5.447 11.775 20.697 1.00 50.75 137 GLY A CA 1
ATOM 1003 C C . GLY A 1 137 ? -5.803 12.133 19.251 1.00 50.75 137 GLY A C 1
ATOM 1004 O O . GLY A 1 137 ? -6.487 13.133 19.049 1.00 50.75 137 GLY A O 1
ATOM 1005 N N . SER A 1 138 ? -5.416 11.316 18.265 1.00 58.66 138 SER A N 1
ATOM 1006 C CA . SER A 1 138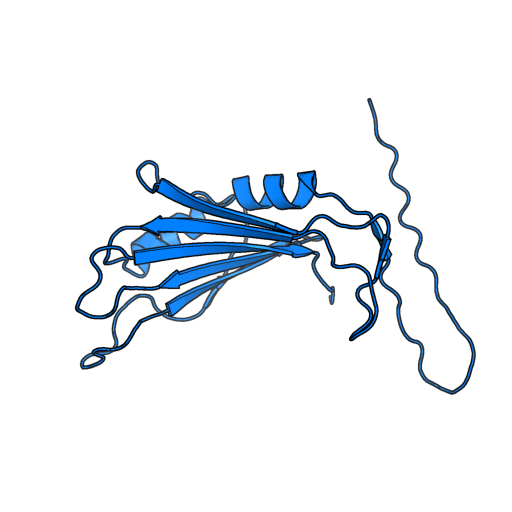 ? -5.916 11.449 16.887 1.00 58.66 138 SER A CA 1
ATOM 1007 C C . SER A 1 138 ? -7.152 10.567 16.676 1.00 58.66 138 SER A C 1
ATOM 1009 O O . SER A 1 138 ? -7.270 9.494 17.268 1.00 58.66 138 SER A O 1
ATOM 1011 N N . LYS A 1 139 ? -8.119 11.066 15.900 1.00 64.44 139 LYS A N 1
ATOM 1012 C CA . LYS A 1 139 ? -9.418 10.405 15.689 1.00 64.44 139 LYS A CA 1
ATOM 1013 C C . LYS A 1 139 ? -9.420 9.434 14.515 1.00 64.44 139 LYS A C 1
ATOM 1015 O O . LYS A 1 139 ? -10.302 8.580 14.468 1.00 64.44 139 LYS A O 1
ATOM 1020 N N . ASP A 1 140 ? -8.417 9.527 13.648 1.00 74.69 140 ASP A N 1
ATOM 1021 C CA . ASP A 1 140 ? -8.419 8.858 12.355 1.00 74.69 140 ASP A CA 1
ATOM 1022 C C . ASP A 1 140 ? -7.153 8.014 12.198 1.00 74.69 140 ASP A C 1
ATOM 1024 O O . ASP A 1 140 ? -6.039 8.450 12.513 1.00 74.69 140 ASP A O 1
ATOM 1028 N N . GLY A 1 141 ? -7.340 6.766 11.769 1.00 84.12 141 GLY A N 1
ATOM 1029 C CA . GLY A 1 141 ? -6.248 5.928 11.294 1.00 84.12 141 GLY A CA 1
ATOM 1030 C C . GLY A 1 141 ? -5.882 6.320 9.874 1.00 84.12 141 GLY A C 1
ATOM 1031 O O . GLY A 1 141 ? -6.666 6.945 9.166 1.00 84.12 141 GLY A O 1
ATOM 1032 N N . SER A 1 142 ? -4.690 5.936 9.436 1.00 88.31 142 SER A N 1
ATOM 1033 C CA . SER A 1 142 ? -4.263 6.202 8.062 1.00 88.31 142 SER A CA 1
ATOM 1034 C C . SER A 1 142 ? -3.846 4.914 7.376 1.00 88.31 142 SER A C 1
ATOM 1036 O O . SER A 1 142 ? -3.107 4.106 7.936 1.00 88.31 142 SER A O 1
ATOM 1038 N N . LEU A 1 143 ? -4.329 4.708 6.153 1.00 90.44 143 LEU A N 1
ATOM 1039 C CA . LEU A 1 143 ? -3.840 3.660 5.266 1.00 90.44 143 LEU A CA 1
ATOM 1040 C C . LEU A 1 143 ? -3.018 4.304 4.162 1.00 90.44 143 LEU A C 1
ATOM 1042 O O . LEU A 1 143 ? -3.534 5.065 3.351 1.00 90.44 143 LEU A O 1
ATOM 1046 N N . ARG A 1 144 ? -1.748 3.939 4.080 1.00 92.62 144 ARG A N 1
ATOM 1047 C CA . ARG A 1 144 ? -0.854 4.349 3.009 1.00 92.62 144 ARG A CA 1
ATOM 1048 C C . ARG A 1 144 ? -0.622 3.195 2.047 1.00 92.62 144 ARG A C 1
ATOM 1050 O O . ARG A 1 144 ? -0.192 2.117 2.446 1.00 92.62 144 ARG A O 1
ATOM 1057 N N . VAL A 1 145 ? -0.871 3.437 0.768 1.00 92.38 145 VAL A N 1
ATOM 1058 C CA . VAL A 1 145 ? -0.571 2.528 -0.339 1.00 92.38 145 VAL A CA 1
ATOM 1059 C C . VAL A 1 145 ? 0.545 3.152 -1.158 1.00 92.38 145 VAL A C 1
ATOM 1061 O O . VAL A 1 145 ? 0.355 4.204 -1.758 1.00 92.38 145 VAL A O 1
ATOM 1064 N N . SER A 1 146 ? 1.706 2.513 -1.190 1.00 91.12 146 SER A N 1
ATOM 1065 C CA . SER A 1 146 ? 2.854 2.934 -1.982 1.00 91.12 146 SER A CA 1
ATOM 1066 C C . SER A 1 146 ? 3.123 1.917 -3.081 1.00 91.12 146 SER A C 1
ATOM 1068 O O . SER A 1 146 ? 3.223 0.718 -2.821 1.00 91.12 146 SER A O 1
ATOM 1070 N N . VAL A 1 147 ? 3.242 2.399 -4.313 1.00 88.00 147 VAL A N 1
ATOM 1071 C CA . VAL A 1 147 ? 3.612 1.601 -5.476 1.00 88.00 147 VAL A CA 1
ATOM 1072 C C . VAL A 1 147 ? 4.878 2.185 -6.067 1.00 88.00 147 VAL A C 1
ATOM 1074 O O . VAL A 1 147 ? 4.917 3.345 -6.484 1.00 88.00 147 VAL A O 1
ATOM 1077 N N . THR A 1 148 ? 5.907 1.355 -6.131 1.00 85.12 148 THR A N 1
ATOM 1078 C CA . THR A 1 148 ? 7.193 1.689 -6.736 1.00 85.12 148 THR A CA 1
ATOM 1079 C C . THR A 1 148 ? 7.545 0.646 -7.789 1.00 85.12 148 THR A C 1
ATOM 1081 O O . THR A 1 148 ? 7.043 -0.479 -7.740 1.00 85.12 148 THR A O 1
ATOM 1084 N N . PRO A 1 149 ? 8.385 0.965 -8.782 1.00 78.12 149 PRO A N 1
ATOM 1085 C CA . PRO A 1 149 ? 8.845 -0.032 -9.730 1.00 78.12 149 PRO A CA 1
ATOM 1086 C C . PRO A 1 149 ? 9.679 -1.070 -8.990 1.00 78.12 149 PRO A C 1
ATOM 1088 O O . PRO A 1 149 ? 10.476 -0.742 -8.108 1.00 78.12 149 PRO A O 1
ATOM 1091 N N . ALA A 1 150 ? 9.466 -2.337 -9.323 1.00 72.06 150 ALA A N 1
ATOM 1092 C CA . ALA A 1 150 ? 10.207 -3.414 -8.700 1.00 72.06 150 ALA A CA 1
ATOM 1093 C C . ALA A 1 150 ? 11.680 -3.280 -9.100 1.00 72.06 150 ALA A C 1
ATOM 1095 O O . ALA A 1 150 ? 12.012 -3.317 -10.284 1.00 72.06 150 ALA A O 1
ATOM 1096 N N . ALA A 1 151 ? 12.572 -3.206 -8.111 1.00 60.97 151 ALA A N 1
ATOM 1097 C CA . ALA A 1 151 ? 14.020 -3.160 -8.337 1.00 60.97 151 ALA A CA 1
ATOM 1098 C C . ALA A 1 151 ? 14.570 -4.410 -9.065 1.00 60.97 151 ALA A C 1
ATOM 1100 O O . ALA A 1 151 ? 15.675 -4.385 -9.593 1.00 60.97 151 ALA A O 1
ATOM 1101 N N . ARG A 1 152 ? 13.776 -5.494 -9.071 1.00 52.66 152 ARG A N 1
ATOM 1102 C CA . ARG A 1 152 ? 14.133 -6.917 -9.216 1.00 52.66 152 ARG A CA 1
ATOM 1103 C C . ARG A 1 152 ? 15.279 -7.352 -8.291 1.00 52.66 152 ARG A C 1
ATOM 1105 O O . ARG A 1 152 ? 16.359 -6.772 -8.271 1.00 52.66 152 ARG A O 1
ATOM 1112 N N . PRO A 1 153 ? 15.050 -8.439 -7.538 1.00 45.88 153 PRO A N 1
ATOM 1113 C CA . PRO A 1 153 ? 15.459 -9.729 -8.094 1.00 45.88 153 PRO A CA 1
ATOM 1114 C C . PRO A 1 153 ? 14.487 -10.881 -7.793 1.00 45.88 153 PRO A C 1
ATOM 1116 O O . PRO A 1 153 ? 14.057 -11.056 -6.653 1.00 45.88 153 PRO A O 1
ATOM 1119 N N . ARG A 1 154 ? 14.211 -11.703 -8.810 1.00 37.59 154 ARG A N 1
ATOM 1120 C CA . ARG A 1 154 ? 14.336 -13.172 -8.825 1.00 37.59 154 ARG A CA 1
ATOM 1121 C C . ARG A 1 154 ? 14.095 -13.686 -10.240 1.00 37.59 154 ARG A C 1
ATOM 1123 O O . ARG A 1 154 ? 13.258 -13.079 -10.942 1.00 37.59 154 ARG A O 1
#

Sequence (154 aa):
MQARWVVVVAVVAALVGGGTWIGVAVSDDGGVRRIADRVAVPSGWELEDEELTRGAGLCLQLSGFGHPCPSVTRTYSAPPTLDDAAFRGILDRSDLVLRQTGSCTPADGAGLELTCGAEGSDERFTVRVSYTTPYSGSKDGSLRVSVTPAARPR

Solvent-accessible surface area (backbone atoms only — not comparable to full-atom values): 8977 Å² total; per-residue (Å²): 133,88,82,84,83,82,88,70,84,61,81,62,82,85,83,83,96,66,83,61,82,60,54,68,43,69,48,47,57,67,53,31,50,57,54,54,70,37,52,43,72,63,94,87,49,47,79,75,46,73,51,73,45,66,29,61,62,58,15,35,77,47,101,85,67,54,44,55,60,27,26,32,37,38,33,26,45,35,67,48,72,57,48,54,64,60,52,47,55,31,40,73,63,16,87,51,73,54,45,75,44,78,58,47,58,77,59,91,87,57,92,56,65,46,66,17,33,27,46,27,62,58,104,60,31,32,40,38,38,36,38,36,35,42,44,98,84,54,8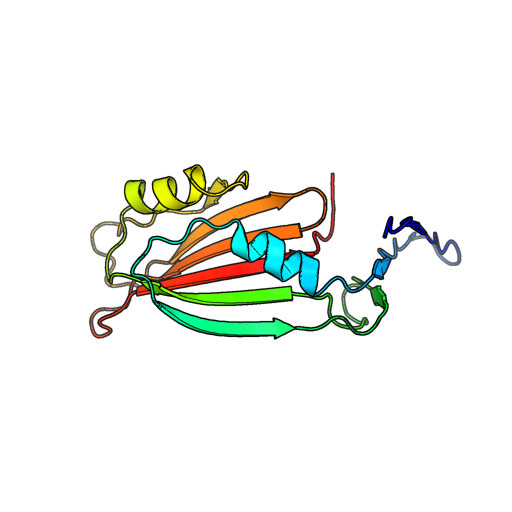2,52,8,39,36,36,42,36,25,36,62,44,87,72,91,133

Radius of gyration: 18.5 Å; Cα contacts (8 Å, |Δi|>4): 314; chains: 1; bounding box: 54×26×58 Å

Secondary structure (DSSP, 8-state):
--------------SSS------EEE--HHHHHHHHTTS-PPTT-EEEEEEEE---SEEE--TTSSPPPPEEEEEEEE-S---HHHHHHHHHHSSS-EEEES-SSPPTT--S--EEEEEEE-SSEEEEEEEEPPPBTBS-EEEEEEEEE-----